Protein AF-A0A7J8VHK7-F1 (afdb_monomer_lite)

pLDDT: mean 77.65, std 7.58, range [50.84, 87.31]

Organism: NCBI:txid34286

Foldseek 3Di:
DDDPDDPVVVVVVLVVVLVVLVVVCVVVVPDPVVNVVVNVD

Secondary structure (DSSP, 8-state):
--PPPPHHHHHHHHHHHHHHHHHHHHHTT--HHHHHHHH--

Structure (mmCIF, N/CA/C/O backbone):
data_AF-A0A7J8VHK7-F1
#
_entry.id   AF-A0A7J8VHK7-F1
#
loop_
_atom_site.group_PDB
_atom_site.id
_atom_site.type_symbol
_atom_site.label_atom_id
_atom_site.label_alt_id
_atom_site.label_comp_id
_atom_site.label_asym_id
_atom_site.label_entity_id
_atom_site.label_seq_id
_atom_site.pdbx_PDB_ins_code
_atom_site.Cartn_x
_atom_site.Cartn_y
_atom_site.Cartn_z
_atom_site.occupancy
_atom_site.B_iso_or_equiv
_atom_site.auth_seq_id
_atom_site.auth_comp_id
_atom_site.auth_asym_id
_atom_site.auth_atom_id
_atom_site.pdbx_PDB_model_num
ATOM 1 N N . MET A 1 1 ? -20.417 16.182 9.699 1.00 50.84 1 MET A N 1
ATOM 2 C CA . MET A 1 1 ? -19.713 15.685 10.899 1.00 50.84 1 MET A CA 1
ATOM 3 C C . MET A 1 1 ? -18.768 14.577 10.465 1.00 50.84 1 MET A C 1
ATOM 5 O O . MET A 1 1 ? -19.198 13.443 10.333 1.00 50.84 1 MET A O 1
ATOM 9 N N . SER A 1 2 ? -17.515 14.899 10.166 1.00 67.31 2 SER A N 1
ATOM 10 C CA . SER A 1 2 ? -16.456 13.901 9.996 1.00 67.31 2 SER A CA 1
ATOM 11 C C . SER A 1 2 ? -15.731 13.796 11.333 1.00 67.31 2 SER A C 1
ATOM 13 O O . SER A 1 2 ? -14.792 14.543 11.597 1.00 67.31 2 SER A O 1
ATOM 15 N N . GLY A 1 3 ? -16.258 12.954 12.224 1.00 72.00 3 GLY A N 1
ATOM 16 C CA . GLY A 1 3 ? -15.491 12.518 13.389 1.00 72.00 3 GLY A CA 1
ATOM 17 C C . GLY A 1 3 ? -14.280 11.698 12.928 1.00 72.00 3 GLY A C 1
ATOM 18 O O . GLY A 1 3 ? -14.304 11.188 11.801 1.00 72.00 3 GLY A O 1
ATOM 19 N N . PRO A 1 4 ? -13.225 11.580 13.752 1.00 69.75 4 PRO A N 1
ATOM 20 C CA . PRO A 1 4 ? -12.107 10.705 13.430 1.00 69.75 4 PRO A CA 1
ATOM 21 C C . PRO A 1 4 ? -12.639 9.291 13.149 1.00 69.75 4 PRO A C 1
ATOM 23 O O . PRO A 1 4 ? -13.604 8.866 13.801 1.00 69.75 4 PRO A O 1
ATOM 26 N N . PRO A 1 5 ? -12.083 8.576 12.156 1.00 71.75 5 PRO A N 1
ATOM 27 C CA . PRO A 1 5 ? -12.532 7.228 11.867 1.00 71.75 5 PRO A CA 1
ATOM 28 C C . PRO A 1 5 ? -12.352 6.372 13.122 1.00 71.75 5 PRO A C 1
ATOM 30 O O . PRO A 1 5 ? -11.418 6.566 13.898 1.00 71.75 5 PRO A O 1
ATOM 33 N N . SER A 1 6 ? -13.261 5.421 13.340 1.00 82.44 6 SER A N 1
ATOM 34 C CA . SER A 1 6 ? -13.047 4.399 14.367 1.00 82.44 6 SER A CA 1
ATOM 35 C C . SER A 1 6 ? -11.652 3.781 14.176 1.00 82.44 6 SER A C 1
ATOM 37 O O . SER A 1 6 ? -11.273 3.553 13.024 1.00 82.44 6 SER A O 1
ATOM 39 N N . PRO A 1 7 ? -10.906 3.451 15.245 1.00 79.25 7 PRO A N 1
ATOM 40 C CA . PRO A 1 7 ? -9.577 2.839 15.131 1.00 79.25 7 PRO A CA 1
ATOM 41 C C . PRO A 1 7 ? -9.539 1.606 14.209 1.00 79.25 7 PRO A C 1
ATOM 43 O O . PRO A 1 7 ? -8.557 1.361 13.514 1.00 79.25 7 PRO A O 1
ATOM 46 N N . LEU A 1 8 ? -10.644 0.854 14.142 1.00 79.69 8 LEU A N 1
ATOM 47 C CA . LEU A 1 8 ? -10.799 -0.289 13.234 1.00 79.69 8 LEU A CA 1
ATOM 48 C C . LEU A 1 8 ? -10.890 0.133 11.758 1.00 79.69 8 LEU A C 1
ATOM 50 O O . LEU A 1 8 ? -10.372 -0.549 10.877 1.00 79.69 8 LEU A O 1
ATOM 54 N N . ILE A 1 9 ? -11.536 1.269 11.492 1.00 83.75 9 ILE A N 1
ATOM 55 C CA . ILE A 1 9 ? -11.675 1.851 10.156 1.00 83.75 9 ILE A CA 1
ATOM 56 C C . ILE A 1 9 ? -10.347 2.472 9.715 1.00 83.75 9 ILE A C 1
ATOM 58 O O . ILE A 1 9 ? -9.982 2.327 8.555 1.00 83.75 9 ILE A O 1
ATOM 62 N N . GLU A 1 10 ? -9.593 3.111 10.615 1.00 83.81 10 GLU A N 1
ATOM 63 C CA . GLU A 1 10 ? -8.269 3.658 10.282 1.00 83.81 10 GLU A CA 1
ATOM 64 C C . GLU A 1 10 ? -7.298 2.577 9.808 1.00 83.81 10 GLU A C 1
ATOM 66 O O . GLU A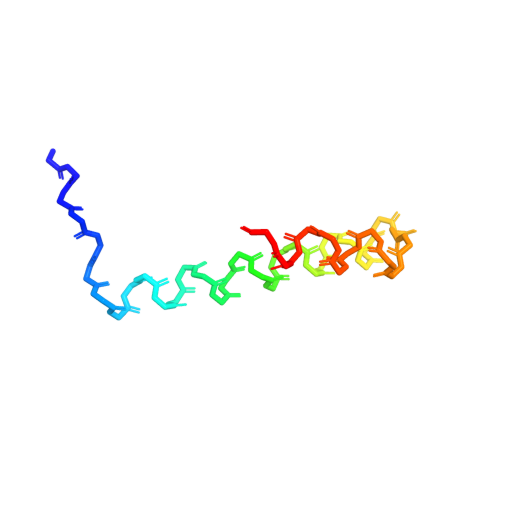 1 10 ? -6.624 2.764 8.793 1.00 83.81 10 GLU A O 1
ATOM 71 N N . ASN A 1 11 ? -7.250 1.434 10.502 1.00 85.12 11 ASN A N 1
ATOM 72 C CA . ASN A 1 11 ? -6.377 0.335 10.097 1.00 85.12 11 ASN A CA 1
ATOM 73 C C . ASN A 1 11 ? -6.795 -0.240 8.737 1.00 85.12 11 ASN A C 1
ATOM 75 O O . ASN A 1 11 ? 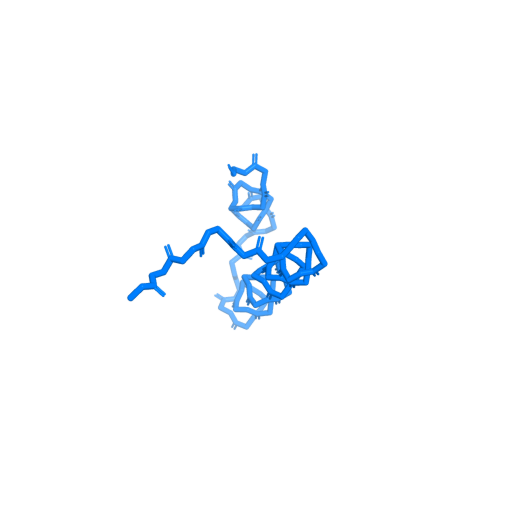-5.962 -0.393 7.847 1.00 85.12 11 ASN A O 1
ATOM 79 N N . TYR A 1 12 ? -8.099 -0.454 8.545 1.00 85.81 12 TYR A N 1
ATOM 80 C CA . TYR A 1 12 ? -8.640 -0.911 7.268 1.00 85.81 12 TYR A CA 1
ATOM 81 C C . TYR A 1 12 ? -8.323 0.059 6.121 1.00 85.81 12 TYR A C 1
ATOM 83 O O . TYR A 1 12 ? -7.891 -0.365 5.053 1.00 85.81 12 TYR A O 1
ATOM 91 N N . LEU A 1 13 ? -8.498 1.368 6.331 1.00 83.62 13 LEU A N 1
ATOM 92 C CA . LEU A 1 13 ? -8.203 2.383 5.319 1.00 83.62 13 LEU A CA 1
ATOM 93 C C . LEU A 1 13 ? -6.711 2.435 4.984 1.00 83.62 13 LEU A C 1
ATOM 95 O O . LEU A 1 13 ? -6.363 2.586 3.814 1.00 83.62 13 LEU A O 1
ATOM 99 N N . ARG A 1 14 ? -5.833 2.275 5.980 1.00 84.62 14 ARG A N 1
ATOM 100 C CA . ARG A 1 14 ? -4.382 2.190 5.774 1.00 84.62 14 ARG A CA 1
ATOM 101 C C . ARG A 1 14 ? -4.015 0.980 4.914 1.00 84.62 14 ARG A C 1
ATOM 103 O O . ARG A 1 14 ? -3.305 1.137 3.922 1.00 84.62 14 ARG A O 1
ATOM 110 N N . GLU A 1 15 ? -4.523 -0.202 5.258 1.00 85.25 15 GLU A N 1
ATOM 111 C CA . GLU A 1 15 ? -4.274 -1.430 4.494 1.00 85.25 15 GLU A CA 1
ATOM 112 C C . GLU A 1 15 ? -4.856 -1.345 3.076 1.00 85.25 15 GLU A C 1
ATOM 114 O O . GLU A 1 15 ? -4.180 -1.687 2.105 1.00 85.25 15 GLU A O 1
ATOM 119 N N . ALA A 1 16 ? -6.079 -0.832 2.927 1.00 87.31 16 ALA A N 1
ATOM 120 C CA . ALA A 1 16 ? -6.717 -0.652 1.626 1.00 87.31 16 ALA A CA 1
ATOM 121 C C . ALA A 1 16 ? -5.946 0.336 0.735 1.00 87.31 16 ALA A C 1
ATOM 123 O O . ALA A 1 16 ? -5.750 0.059 -0.451 1.00 87.31 16 ALA A O 1
ATOM 124 N N . ASN A 1 17 ? -5.455 1.449 1.295 1.00 84.69 17 ASN A N 1
ATOM 125 C CA . ASN A 1 17 ? -4.612 2.398 0.561 1.00 84.69 17 ASN A CA 1
ATOM 126 C C . ASN A 1 17 ? -3.302 1.755 0.104 1.00 84.69 17 ASN A C 1
ATOM 128 O O . ASN A 1 17 ? -2.919 1.914 -1.054 1.00 84.69 17 ASN A O 1
ATOM 132 N N . PHE A 1 18 ? -2.642 0.991 0.977 1.00 83.06 18 PHE A N 1
ATOM 133 C CA . PHE A 1 18 ? -1.428 0.258 0.621 1.00 83.06 18 PHE A CA 1
ATOM 134 C C . PHE A 1 18 ? -1.673 -0.686 -0.563 1.00 83.06 18 PHE A C 1
ATOM 136 O O . PHE A 1 18 ? -0.955 -0.639 -1.564 1.00 83.06 18 PHE A O 1
ATOM 143 N N . TRP A 1 19 ? -2.725 -1.505 -0.486 1.00 84.62 19 TRP A N 1
ATOM 144 C CA . TRP A 1 19 ? -3.080 -2.446 -1.550 1.00 84.62 19 TRP A CA 1
ATOM 145 C C . TRP A 1 19 ? -3.434 -1.744 -2.858 1.00 84.62 19 TRP A C 1
ATOM 147 O O . TRP A 1 19 ? -3.051 -2.208 -3.934 1.00 84.62 19 TRP A O 1
ATOM 157 N N . HIS A 1 20 ? -4.131 -0.613 -2.778 1.00 84.88 20 HIS A N 1
ATOM 158 C CA . HIS A 1 20 ? -4.476 0.197 -3.938 1.00 84.88 20 HIS A CA 1
ATOM 159 C C . HIS A 1 20 ? -3.224 0.743 -4.638 1.00 84.88 20 HIS A C 1
ATOM 161 O O . HIS A 1 20 ? -3.050 0.538 -5.841 1.00 84.88 20 HIS A O 1
ATOM 167 N N . VAL A 1 21 ? -2.313 1.358 -3.878 1.00 82.12 21 VAL A N 1
ATOM 168 C CA . VAL A 1 21 ? -1.049 1.903 -4.395 1.00 82.12 21 VAL A CA 1
ATOM 169 C C . VAL A 1 21 ? -0.164 0.795 -4.970 1.00 82.12 21 VAL A C 1
ATOM 171 O O . VAL A 1 21 ? 0.373 0.950 -6.067 1.00 82.12 21 VAL A O 1
ATOM 174 N N . ALA A 1 22 ? -0.058 -0.351 -4.292 1.00 81.25 22 ALA A N 1
ATOM 175 C CA . ALA A 1 22 ? 0.721 -1.493 -4.768 1.00 81.25 22 ALA A CA 1
ATOM 176 C C . ALA A 1 22 ? 0.163 -2.075 -6.081 1.00 81.25 22 ALA A C 1
ATOM 178 O O . ALA A 1 22 ? 0.929 -2.394 -6.996 1.00 81.25 22 ALA A O 1
ATOM 179 N N . ASN A 1 23 ? -1.164 -2.183 -6.204 1.00 83.81 23 ASN A N 1
ATOM 180 C CA . ASN A 1 23 ? -1.811 -2.680 -7.418 1.00 83.81 23 ASN A CA 1
ATOM 181 C C . ASN A 1 23 ? -1.680 -1.704 -8.592 1.00 83.81 23 ASN A C 1
ATOM 183 O O . ASN A 1 23 ? -1.364 -2.139 -9.702 1.00 83.81 23 ASN A O 1
ATOM 187 N N . ILE A 1 24 ? -1.847 -0.398 -8.354 1.00 83.00 24 ILE A N 1
ATOM 188 C CA . ILE A 1 24 ? -1.597 0.627 -9.377 1.00 83.00 24 ILE A CA 1
ATOM 189 C C . ILE A 1 24 ? -0.129 0.598 -9.801 1.00 83.00 24 ILE A C 1
ATOM 191 O O . ILE A 1 24 ? 0.157 0.535 -10.993 1.00 83.00 24 ILE A O 1
ATOM 1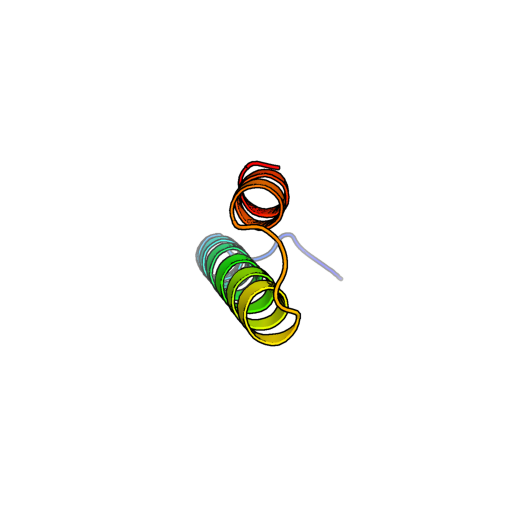95 N N . GLY A 1 25 ? 0.809 0.559 -8.853 1.00 77.25 25 GLY A N 1
ATOM 196 C CA . GLY A 1 25 ? 2.235 0.521 -9.168 1.00 77.25 25 GLY A CA 1
ATOM 197 C C . GLY A 1 25 ? 2.630 -0.695 -10.000 1.00 77.25 25 GLY A C 1
ATOM 198 O O . GLY A 1 25 ? 3.359 -0.558 -10.985 1.00 77.25 25 GLY A O 1
ATOM 199 N N . ARG A 1 26 ? 2.074 -1.869 -9.681 1.00 74.00 26 ARG A N 1
ATOM 200 C CA . ARG A 1 26 ? 2.267 -3.092 -10.470 1.0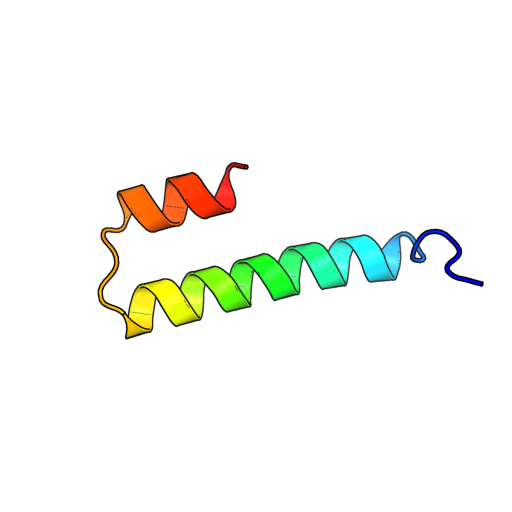0 74.00 26 A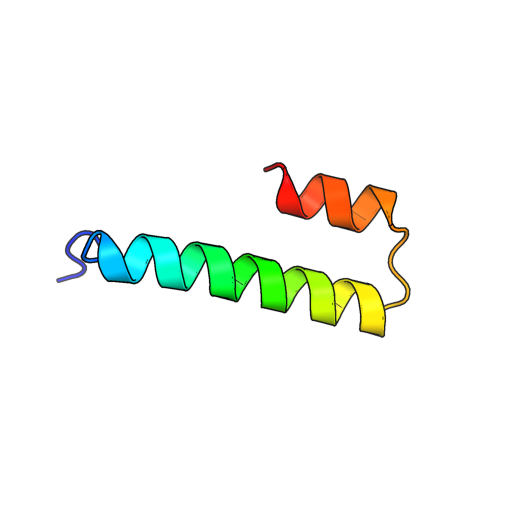RG A CA 1
ATOM 201 C C . ARG A 1 26 ? 1.698 -2.961 -11.888 1.00 74.00 26 ARG A C 1
ATOM 203 O O . ARG A 1 26 ? 2.372 -3.344 -12.841 1.00 74.00 26 ARG A O 1
ATOM 210 N N . GLY A 1 27 ? 0.488 -2.417 -12.038 1.00 79.19 27 GLY A N 1
ATOM 211 C CA . GLY A 1 27 ? -0.156 -2.221 -13.344 1.00 79.19 27 GLY A CA 1
ATOM 212 C C . GLY A 1 27 ? 0.542 -1.171 -14.215 1.00 79.19 27 GLY A C 1
ATOM 213 O O . GLY A 1 27 ? 0.663 -1.345 -15.426 1.00 79.19 27 GLY A O 1
ATOM 214 N N . CYS A 1 28 ? 1.073 -0.120 -13.593 1.00 80.12 28 CYS A N 1
ATOM 215 C CA . CYS A 1 28 ? 1.779 0.973 -14.258 1.00 80.12 28 CYS A CA 1
ATOM 216 C C . CYS A 1 28 ? 3.265 0.682 -14.539 1.00 80.12 28 CYS A C 1
ATOM 218 O O . CYS A 1 28 ? 3.952 1.562 -15.052 1.00 80.12 28 CYS A O 1
ATOM 220 N N . LYS A 1 29 ? 3.775 -0.520 -14.212 1.00 78.38 29 LYS A N 1
ATOM 221 C CA . LYS A 1 29 ? 5.216 -0.856 -14.244 1.00 78.38 29 LYS A CA 1
ATOM 222 C C . LYS A 1 29 ? 6.075 0.174 -13.492 1.00 78.38 29 LYS A C 1
ATOM 224 O O . LYS A 1 29 ? 7.174 0.505 -13.936 1.00 78.38 29 LYS A O 1
ATOM 229 N N . LEU A 1 30 ? 5.572 0.706 -12.376 1.00 74.38 30 LEU A N 1
ATOM 230 C CA . LEU A 1 30 ? 6.381 1.578 -11.531 1.00 74.38 30 LEU A CA 1
ATOM 231 C C . LEU A 1 30 ? 7.563 0.785 -10.981 1.00 74.38 30 LEU A C 1
ATOM 233 O O . LEU A 1 30 ? 7.428 -0.385 -10.614 1.00 74.38 30 LEU A O 1
ATOM 237 N N . ASP A 1 31 ? 8.721 1.439 -10.932 1.00 76.50 31 ASP A N 1
ATOM 238 C CA . ASP A 1 31 ? 9.912 0.847 -10.343 1.00 76.50 31 ASP A CA 1
ATOM 239 C C . ASP A 1 31 ? 9.616 0.431 -8.886 1.00 76.50 31 ASP A C 1
ATOM 241 O O . ASP A 1 31 ? 8.996 1.203 -8.143 1.00 76.50 31 ASP A O 1
ATOM 245 N N . PRO A 1 32 ? 10.046 -0.763 -8.445 1.00 73.88 32 PRO A N 1
ATOM 246 C CA . PRO A 1 32 ? 9.821 -1.230 -7.079 1.00 73.88 32 PRO A CA 1
ATOM 247 C C . PRO A 1 32 ? 10.298 -0.251 -5.994 1.00 73.88 32 PRO A C 1
ATOM 249 O O . PRO A 1 32 ? 9.666 -0.169 -4.939 1.00 73.88 32 PRO A O 1
ATOM 252 N N . LYS A 1 33 ? 11.356 0.541 -6.244 1.00 77.06 33 LYS A N 1
ATOM 253 C CA . LYS A 1 33 ? 11.816 1.582 -5.306 1.00 77.06 33 LYS A CA 1
ATOM 254 C C . LYS A 1 33 ? 10.828 2.737 -5.211 1.00 77.06 33 LYS A C 1
ATOM 256 O O . LYS A 1 33 ? 10.662 3.303 -4.135 1.00 77.06 33 LYS A O 1
ATOM 261 N N . LEU A 1 34 ? 10.156 3.071 -6.314 1.00 74.12 34 LEU A N 1
ATOM 262 C CA . LEU A 1 34 ? 9.115 4.095 -6.330 1.00 74.12 34 LEU A CA 1
ATOM 263 C C . LEU A 1 34 ? 7.913 3.653 -5.488 1.00 74.12 34 LEU A C 1
ATOM 265 O O . LEU A 1 34 ? 7.398 4.438 -4.701 1.00 74.12 34 LEU A O 1
ATOM 269 N N . ILE A 1 35 ? 7.504 2.387 -5.610 1.00 75.19 35 ILE A N 1
ATOM 270 C CA . ILE A 1 35 ? 6.406 1.812 -4.818 1.00 75.19 35 ILE A CA 1
ATOM 271 C C . ILE A 1 35 ? 6.755 1.822 -3.319 1.00 75.19 35 ILE A C 1
ATOM 273 O O . ILE A 1 35 ? 5.927 2.253 -2.519 1.00 75.19 35 ILE A O 1
ATOM 277 N N . SER A 1 36 ? 7.985 1.443 -2.941 1.00 74.00 36 SER A N 1
ATOM 278 C CA . SER A 1 36 ? 8.457 1.527 -1.543 1.00 74.00 36 SER A CA 1
ATOM 279 C C . SER A 1 36 ? 8.380 2.956 -1.001 1.00 74.00 36 SER A C 1
ATOM 281 O O . SER A 1 36 ? 7.820 3.184 0.066 1.00 74.00 36 SER A O 1
ATOM 283 N N . ALA A 1 37 ? 8.830 3.940 -1.786 1.00 79.75 37 ALA A N 1
ATOM 284 C CA . ALA A 1 37 ? 8.795 5.349 -1.396 1.00 79.75 37 ALA A CA 1
ATOM 285 C C . ALA A 1 37 ? 7.370 5.910 -1.206 1.00 79.75 37 ALA A C 1
ATOM 287 O O . ALA A 1 37 ? 7.189 6.863 -0.450 1.00 79.75 37 ALA A O 1
ATOM 288 N N . PHE A 1 38 ? 6.364 5.347 -1.886 1.00 70.81 38 PHE A N 1
ATOM 289 C CA . PHE A 1 38 ? 4.954 5.708 -1.686 1.00 70.81 38 PHE A CA 1
ATOM 290 C C . PHE A 1 38 ? 4.322 5.038 -0.460 1.00 70.81 38 PHE A C 1
ATOM 292 O O . PHE A 1 38 ? 3.361 5.568 0.086 1.00 70.81 38 PHE A O 1
ATOM 299 N N . ILE A 1 39 ? 4.836 3.878 -0.057 1.00 70.25 39 ILE A N 1
ATOM 300 C CA . ILE A 1 39 ? 4.337 3.075 1.066 1.00 70.25 39 ILE A CA 1
ATOM 301 C C . ILE A 1 39 ? 4.927 3.539 2.403 1.00 70.25 39 ILE A C 1
ATOM 303 O O . ILE A 1 39 ? 4.242 3.495 3.420 1.00 70.25 39 ILE A O 1
ATOM 307 N N . GLU A 1 40 ? 6.195 3.953 2.414 1.00 72.38 40 GLU A N 1
ATOM 308 C CA . GLU A 1 40 ? 6.926 4.356 3.627 1.00 72.38 40 GLU A CA 1
ATOM 309 C C . GLU A 1 40 ? 6.609 5.789 4.103 1.00 72.38 40 GLU A C 1
ATOM 311 O O . GLU A 1 40 ? 7.235 6.273 5.046 1.00 72.38 40 GLU A O 1
ATOM 316 N N . ARG A 1 41 ? 5.659 6.479 3.460 1.00 56.50 41 ARG A N 1
ATOM 317 C CA . ARG A 1 41 ? 5.272 7.867 3.752 1.00 56.50 41 ARG A CA 1
ATOM 318 C C . ARG A 1 41 ? 3.934 7.949 4.477 1.00 56.50 41 ARG A C 1
ATOM 320 O O . ARG A 1 41 ? 3.822 8.838 5.349 1.00 56.50 41 ARG A O 1
#

Sequence (41 aa):
MSGPPSPLIENYLR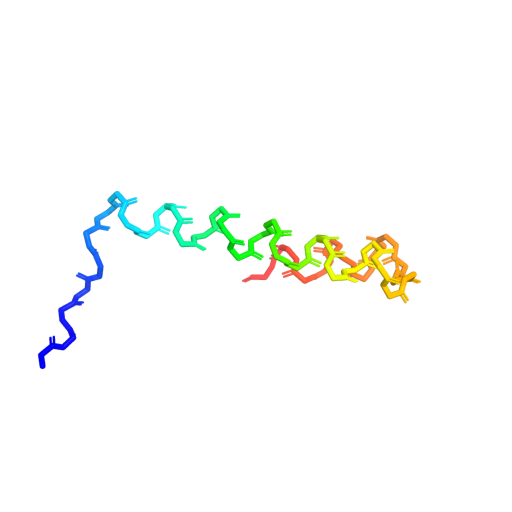EANFWHVANIGRGCKLDPKLISAFIER

Radius of gyration: 12.78 Å; chains: 1; bounding box: 32×19×29 Å